Protein AF-O32862-F1 (afdb_monomer_lite)

Foldseek 3Di:
DAADAADPVPRDGQLVVLLVVLCVVVVNDPPDDDDDPVVSLVSSCVPPNVDDSVVSSLVQLLLCDVVNDVDRPDPDDAASDDPVGGHGDD

Radius of gyration: 12.93 Å; chains: 1; bounding box: 27×33×33 Å

Secondary structure (DSSP, 8-state):
--SSSPPTTT---HHHHHHHHHHHHTT--TTSPP--HHHHHHHHHHHT--S-HHHHHHHHHHHH-TTT-SS-S----S----TT-PPPP-

InterPro domains:
  IPR002205 DNA topoisomerase, type IIA, domain A [PF00521] (3-90)
  IPR002205 DNA topoisomerase, type IIA, domain A [PS52040] (5-90)
  IPR013758 DNA topoisomerase, type IIA, domain A, alpha-beta [G3DSA:3.90.199.10] (3-90)
  IPR013760 DNA topoisomerase, type IIA-like domain superfamily [SSF56719] (1-90)
  IPR050220 Type II DNA Topoisomerases [PTHR43493] (1-90)

Sequence (90 aa):
VSRALPDARDGLKPVHRRILYGMSELGMFYTAPHKKSARIVGDVLGKYHPHGDSSVYEAMVRMAQDFSLRYPLIDGHGNFGSVDGDEAAA

Structure (mmCIF, N/CA/C/O backbone):
data_AF-O32862-F1
#
_entry.id   AF-O32862-F1
#
loop_
_atom_site.group_PDB
_atom_site.id
_atom_site.type_symbol
_atom_site.label_atom_id
_atom_site.label_alt_id
_atom_site.label_comp_id
_atom_site.label_asym_id
_atom_site.label_entity_id
_atom_site.label_seq_id
_atom_site.pdbx_PDB_ins_code
_atom_site.Cartn_x
_atom_site.Cartn_y
_atom_site.Cartn_z
_atom_site.occupancy
_atom_site.B_iso_or_equiv
_atom_site.auth_seq_id
_atom_site.auth_comp_id
_atom_site.auth_asym_id
_atom_site.auth_atom_id
_atom_site.pdbx_PDB_model_num
ATOM 1 N N . VAL A 1 1 ? 7.083 -21.899 5.532 1.00 51.66 1 VAL A N 1
ATOM 2 C CA . VAL A 1 1 ? 6.699 -21.982 4.098 1.00 51.66 1 VAL A CA 1
ATOM 3 C C . VAL A 1 1 ? 5.660 -20.897 3.787 1.00 51.66 1 VAL A C 1
ATOM 5 O O . VAL A 1 1 ? 4.497 -21.202 3.595 1.00 51.66 1 VAL A O 1
ATOM 8 N N . SER A 1 2 ? 6.014 -19.605 3.842 1.00 65.19 2 SER A N 1
ATOM 9 C CA . SER A 1 2 ? 4.993 -18.532 3.799 1.00 65.19 2 SER A CA 1
ATOM 10 C C . SER A 1 2 ? 5.556 -17.186 3.325 1.00 65.19 2 SER A C 1
ATOM 12 O O . SER A 1 2 ? 5.502 -16.190 4.046 1.00 65.19 2 SER A O 1
ATOM 14 N N . ARG A 1 3 ? 6.161 -17.151 2.133 1.00 75.62 3 ARG A N 1
ATOM 15 C CA . ARG A 1 3 ? 6.696 -15.900 1.560 1.00 75.62 3 ARG A CA 1
ATOM 16 C C . ARG A 1 3 ? 6.316 -15.722 0.095 1.00 75.62 3 ARG A C 1
ATOM 18 O O . ARG A 1 3 ? 5.691 -14.727 -0.248 1.00 75.62 3 ARG A O 1
ATOM 25 N N . ALA A 1 4 ? 6.690 -16.681 -0.751 1.00 80.75 4 ALA A N 1
ATOM 26 C CA . ALA A 1 4 ? 6.585 -16.527 -2.200 1.00 80.75 4 ALA A CA 1
ATOM 27 C C . ALA A 1 4 ? 5.182 -16.815 -2.756 1.00 80.75 4 ALA A C 1
ATOM 29 O O . ALA A 1 4 ? 4.702 -16.062 -3.603 1.00 80.75 4 ALA A O 1
ATOM 30 N N . LEU A 1 5 ? 4.538 -17.886 -2.284 1.00 88.38 5 LEU A N 1
ATOM 31 C CA . LEU A 1 5 ? 3.267 -18.356 -2.832 1.00 88.38 5 LEU A CA 1
ATOM 32 C C . LEU A 1 5 ? 2.069 -17.680 -2.138 1.00 88.38 5 LEU A C 1
ATOM 34 O O . LEU A 1 5 ? 2.089 -17.545 -0.908 1.00 88.38 5 LEU A O 1
ATOM 38 N N . PRO A 1 6 ? 1.052 -17.242 -2.904 1.00 90.50 6 PRO A N 1
ATOM 39 C CA . PRO A 1 6 ? -0.208 -16.760 -2.351 1.00 90.50 6 PRO A CA 1
ATOM 40 C C . PRO A 1 6 ? -1.044 -17.911 -1.777 1.00 90.50 6 PRO A C 1
ATOM 42 O O . PRO A 1 6 ? -0.829 -19.079 -2.105 1.00 90.50 6 PRO A O 1
ATOM 45 N N . ASP A 1 7 ? -2.010 -17.572 -0.926 1.00 90.62 7 ASP A N 1
ATOM 46 C CA . ASP A 1 7 ? -3.024 -18.524 -0.465 1.00 90.62 7 ASP A CA 1
ATOM 47 C C . ASP A 1 7 ? -4.140 -18.643 -1.514 1.00 90.62 7 ASP A C 1
ATOM 49 O O . ASP A 1 7 ? -4.565 -17.641 -2.085 1.00 90.62 7 ASP A O 1
ATOM 53 N N . ALA A 1 8 ? -4.629 -19.856 -1.780 1.00 92.69 8 ALA A N 1
ATOM 54 C CA . ALA A 1 8 ? -5.657 -20.085 -2.797 1.00 92.69 8 ALA A CA 1
ATOM 55 C C . ALA A 1 8 ? -7.017 -19.447 -2.452 1.00 92.69 8 ALA A C 1
ATOM 57 O O . ALA A 1 8 ? -7.835 -19.238 -3.344 1.00 92.69 8 ALA A O 1
ATOM 58 N N . ARG A 1 9 ? -7.274 -19.148 -1.172 1.00 94.88 9 ARG A N 1
ATOM 59 C CA . ARG A 1 9 ? -8.560 -18.611 -0.699 1.00 94.88 9 ARG A CA 1
ATOM 60 C C . ARG A 1 9 ? -8.741 -17.129 -0.997 1.00 94.88 9 ARG A C 1
ATOM 62 O O . ARG A 1 9 ? -9.864 -16.694 -1.216 1.00 94.88 9 ARG A O 1
ATOM 69 N N . ASP A 1 10 ? -7.653 -16.365 -0.961 1.00 93.12 10 ASP A N 1
ATOM 70 C CA . ASP A 1 10 ? -7.682 -14.910 -1.142 1.00 93.12 10 ASP A CA 1
ATOM 71 C C . ASP A 1 10 ? -6.766 -14.416 -2.271 1.00 93.12 10 ASP A C 1
ATOM 73 O O . ASP A 1 10 ? -6.858 -13.260 -2.674 1.00 93.12 10 ASP A O 1
ATOM 77 N N . GLY A 1 11 ? -5.884 -15.267 -2.800 1.00 92.00 11 GLY A N 1
ATOM 78 C CA . GLY A 1 11 ? -4.906 -14.890 -3.819 1.00 92.00 11 GLY A CA 1
ATOM 79 C C . GLY A 1 11 ? -3.809 -13.953 -3.301 1.00 92.00 11 GLY A C 1
ATOM 80 O O . GLY A 1 11 ? -3.023 -13.430 -4.093 1.00 92.00 11 GLY A O 1
ATOM 81 N N . LEU A 1 12 ? -3.711 -13.731 -1.986 1.00 93.06 12 LEU A N 1
ATOM 82 C CA . LEU A 1 12 ? -2.803 -12.757 -1.392 1.00 93.06 12 LEU A CA 1
ATOM 83 C C . LEU A 1 12 ? -1.543 -13.418 -0.833 1.00 93.06 12 LEU A C 1
ATOM 85 O O . LEU A 1 12 ? -1.570 -14.412 -0.098 1.00 93.06 12 LEU A O 1
ATOM 89 N N . LYS A 1 13 ? -0.400 -12.787 -1.119 1.00 93.12 13 LYS A N 1
ATOM 90 C CA . LYS A 1 13 ? 0.845 -13.063 -0.399 1.00 93.12 13 LYS A CA 1
ATOM 91 C C . LYS A 1 13 ? 0.719 -12.572 1.050 1.00 93.12 13 LYS A C 1
ATOM 93 O O . LYS A 1 13 ? 0.022 -11.586 1.304 1.00 93.12 13 LYS A O 1
ATOM 98 N N . PRO A 1 14 ? 1.455 -13.166 2.007 1.00 93.44 14 PRO A N 1
ATOM 99 C CA . PRO A 1 14 ? 1.393 -12.748 3.408 1.00 93.44 14 PRO A CA 1
ATOM 100 C C . PRO A 1 14 ? 1.677 -11.257 3.648 1.00 93.44 14 PRO A C 1
ATOM 102 O O . PRO A 1 14 ? 1.083 -10.673 4.548 1.00 93.44 14 PRO A O 1
ATOM 105 N N . VAL A 1 15 ? 2.541 -10.622 2.843 1.00 94.69 15 VAL A N 1
ATOM 106 C CA . VAL A 1 15 ? 2.822 -9.178 2.952 1.00 94.69 15 VAL A CA 1
ATOM 107 C C . VAL A 1 15 ? 1.610 -8.316 2.583 1.00 94.69 15 VAL A C 1
ATOM 109 O O . VAL A 1 15 ? 1.289 -7.403 3.336 1.00 94.69 15 VAL A O 1
ATOM 112 N N . HIS A 1 16 ? 0.874 -8.657 1.517 1.00 95.31 16 HIS A N 1
ATOM 113 C CA . HIS A 1 16 ? -0.329 -7.919 1.110 1.00 95.31 16 HIS A CA 1
ATOM 114 C C . HIS A 1 16 ? -1.386 -7.960 2.216 1.00 95.31 16 HIS A C 1
ATOM 116 O O . HIS A 1 16 ? -1.919 -6.928 2.610 1.00 95.31 16 HIS A O 1
ATOM 122 N N . ARG A 1 17 ? -1.622 -9.149 2.789 1.00 95.94 17 ARG A N 1
ATOM 123 C CA . ARG A 1 17 ? -2.599 -9.331 3.871 1.00 95.94 17 ARG A CA 1
ATOM 124 C C . ARG A 1 17 ? -2.258 -8.488 5.101 1.00 95.94 17 ARG A C 1
ATOM 126 O O . ARG A 1 17 ? 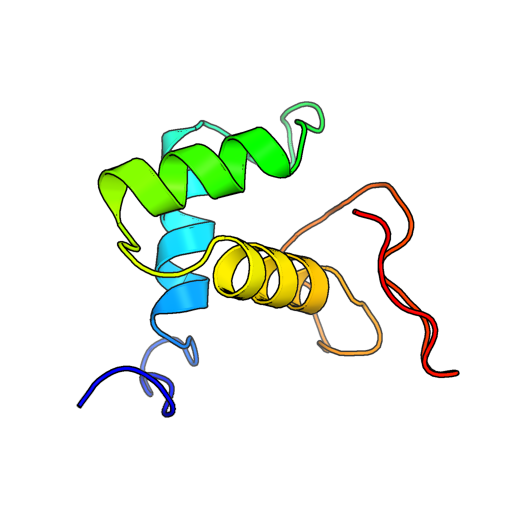-3.144 -7.877 5.682 1.00 95.94 17 ARG A O 1
ATOM 133 N N . ARG A 1 18 ? -0.976 -8.422 5.476 1.00 95.88 18 ARG A N 1
ATOM 134 C CA . ARG A 1 18 ? -0.502 -7.608 6.610 1.00 95.88 18 ARG A CA 1
ATOM 135 C C . ARG A 1 18 ? -0.675 -6.109 6.358 1.00 95.88 18 ARG A C 1
ATOM 137 O O . ARG A 1 18 ? -1.076 -5.406 7.276 1.00 95.88 18 ARG A O 1
ATOM 144 N N . ILE A 1 19 ? -0.406 -5.640 5.136 1.00 96.50 19 ILE A N 1
ATOM 145 C CA . ILE A 1 19 ? -0.599 -4.233 4.754 1.00 96.50 19 ILE A CA 1
ATOM 146 C C . ILE A 1 19 ? -2.079 -3.858 4.833 1.00 96.50 19 ILE A C 1
ATOM 148 O O . ILE A 1 19 ? -2.427 -2.921 5.545 1.00 96.50 19 ILE A O 1
ATOM 152 N N . LEU A 1 20 ? -2.953 -4.624 4.173 1.00 96.62 20 LEU A N 1
ATOM 153 C CA . LEU A 1 20 ? -4.395 -4.356 4.168 1.00 96.62 20 LEU A CA 1
ATOM 154 C C . LEU A 1 20 ? -4.991 -4.424 5.582 1.00 96.62 20 LEU A C 1
ATOM 156 O O . LEU A 1 20 ? -5.804 -3.579 5.951 1.00 96.62 20 LEU A O 1
ATOM 160 N N . TYR A 1 21 ? -4.541 -5.380 6.401 1.00 96.56 21 TYR A N 1
ATOM 161 C CA . TYR A 1 21 ? -4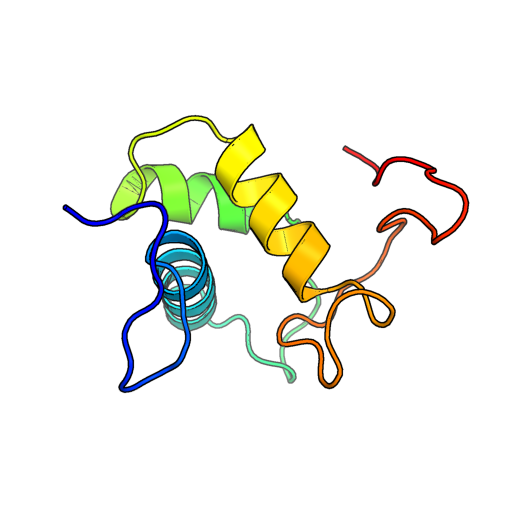.954 -5.475 7.800 1.00 96.56 21 TYR A CA 1
ATOM 162 C C . TYR A 1 21 ? -4.494 -4.260 8.621 1.00 96.56 21 TYR A C 1
ATOM 164 O O . TYR A 1 21 ? -5.306 -3.647 9.307 1.00 96.56 21 TYR A O 1
ATOM 172 N N . GLY A 1 22 ? -3.226 -3.849 8.500 1.00 96.19 22 GLY A N 1
ATOM 173 C CA . GLY A 1 22 ? -2.712 -2.652 9.174 1.00 96.19 22 GLY A CA 1
ATOM 174 C C . GLY A 1 22 ? -3.436 -1.367 8.753 1.00 96.19 22 GLY A C 1
ATOM 175 O O . GLY A 1 22 ? -3.745 -0.526 9.592 1.00 96.19 22 GLY A O 1
ATOM 176 N N . MET A 1 23 ? -3.781 -1.225 7.469 1.00 96.69 23 MET A N 1
ATOM 177 C CA . MET A 1 23 ? -4.588 -0.100 6.978 1.00 96.69 23 MET A CA 1
ATOM 178 C C . MET A 1 23 ? -5.993 -0.087 7.593 1.00 96.69 23 MET A C 1
ATOM 180 O O . MET A 1 23 ? -6.453 0.972 8.028 1.00 96.69 23 MET A O 1
ATOM 184 N N . SER A 1 24 ? -6.644 -1.250 7.685 1.00 96.06 24 SER A N 1
ATOM 185 C CA . SER A 1 24 ? -7.956 -1.397 8.326 1.00 96.06 24 SER A CA 1
ATOM 186 C C . SER A 1 24 ? -7.913 -1.011 9.808 1.00 96.06 24 SER A C 1
ATOM 188 O O . SER A 1 24 ? -8.736 -0.215 10.256 1.00 96.06 24 SER A O 1
ATOM 190 N N . GLU A 1 25 ? -6.923 -1.498 10.559 1.00 96.31 25 GLU A N 1
ATOM 191 C CA . GLU A 1 25 ? -6.739 -1.178 11.986 1.00 96.31 25 GLU A CA 1
ATOM 192 C C . GLU A 1 25 ? -6.478 0.320 12.226 1.00 96.31 25 GLU A C 1
ATOM 194 O O . GLU A 1 25 ? -6.869 0.883 13.247 1.00 96.31 25 GLU A O 1
ATOM 199 N N . LEU A 1 26 ? -5.845 1.003 11.267 1.00 95.19 26 LEU A N 1
ATOM 200 C CA . LEU A 1 26 ? -5.606 2.450 11.305 1.00 95.19 26 LEU A CA 1
ATOM 201 C C . LEU A 1 26 ? -6.788 3.292 10.786 1.00 95.19 26 LEU A C 1
ATOM 203 O O . LEU A 1 26 ? -6.658 4.523 10.665 1.00 95.19 26 LEU A O 1
ATOM 207 N N . GLY A 1 27 ? -7.912 2.651 10.452 1.00 95.31 27 GLY A N 1
ATOM 208 C CA . GLY A 1 27 ? -9.108 3.294 9.910 1.00 95.31 27 GLY A CA 1
ATOM 209 C C . GLY A 1 27 ? -8.861 3.983 8.568 1.00 95.31 27 GLY A C 1
ATOM 210 O O . GLY A 1 27 ? -9.399 5.062 8.318 1.00 95.31 27 GLY A O 1
ATOM 211 N N . MET A 1 28 ? -7.980 3.427 7.734 1.00 95.25 28 MET A N 1
ATOM 212 C CA . MET A 1 28 ? -7.661 3.955 6.406 1.00 95.25 28 MET A CA 1
ATOM 213 C C . MET A 1 28 ? -8.570 3.324 5.354 1.00 95.25 28 MET A C 1
ATOM 215 O O . MET A 1 28 ? -8.155 2.472 4.574 1.00 95.25 28 MET A O 1
ATOM 219 N N . PHE A 1 29 ? -9.831 3.743 5.369 1.00 95.88 29 PHE A N 1
ATOM 220 C CA . PHE A 1 29 ? -10.812 3.380 4.350 1.00 95.88 29 PHE A CA 1
ATOM 221 C C . PHE A 1 29 ? -10.846 4.422 3.232 1.00 95.88 29 PHE A C 1
ATOM 223 O O . PHE A 1 29 ? -10.386 5.546 3.417 1.00 95.88 29 PHE A O 1
ATOM 230 N N . TYR A 1 30 ? -11.462 4.075 2.103 1.00 94.25 30 TYR A N 1
ATOM 231 C CA . TYR A 1 30 ? -11.604 4.960 0.939 1.00 94.25 30 TYR A CA 1
ATOM 232 C C . TYR A 1 30 ? -12.322 6.292 1.243 1.00 94.25 30 TYR A C 1
ATOM 234 O O . TYR A 1 30 ? -12.170 7.262 0.512 1.00 94.25 30 TYR A O 1
ATOM 242 N N . THR A 1 31 ? -13.113 6.358 2.319 1.00 95.56 31 THR A N 1
ATOM 243 C CA . THR A 1 31 ? -13.794 7.584 2.768 1.00 95.56 31 THR A CA 1
ATOM 244 C C . THR A 1 31 ? -12.909 8.495 3.619 1.00 95.56 31 THR A C 1
ATOM 246 O O . THR A 1 31 ? -13.304 9.620 3.923 1.00 95.56 31 THR A O 1
ATOM 249 N N . ALA A 1 32 ? -11.757 8.007 4.084 1.00 94.19 32 ALA A N 1
ATOM 250 C 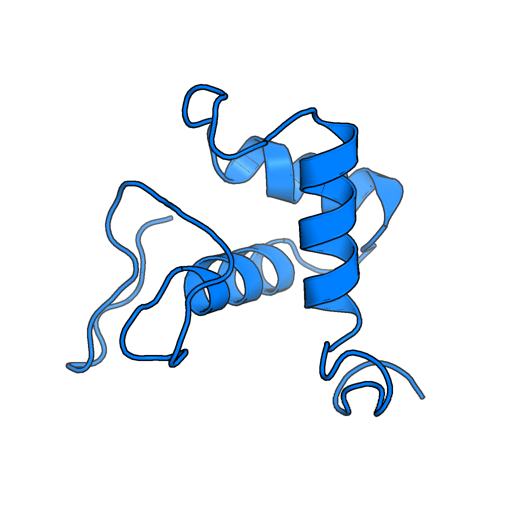CA . ALA A 1 32 ? -10.846 8.757 4.936 1.00 94.19 32 ALA A CA 1
ATOM 251 C C . ALA A 1 32 ? -9.832 9.552 4.091 1.00 94.19 32 ALA A C 1
ATOM 253 O O . ALA A 1 32 ? -9.447 9.105 3.012 1.00 94.19 32 ALA A O 1
ATOM 254 N N . PRO A 1 33 ? -9.334 10.703 4.582 1.00 95.56 33 PRO A N 1
ATOM 255 C CA . PRO A 1 33 ? -8.274 11.439 3.899 1.00 95.56 33 PRO A CA 1
ATOM 256 C C . PRO A 1 33 ? -7.001 10.604 3.727 1.00 95.56 33 PRO A C 1
ATOM 258 O O . PRO A 1 33 ? -6.649 9.806 4.604 1.00 95.56 33 PRO A O 1
ATOM 261 N N . HIS A 1 34 ? -6.265 10.856 2.641 1.00 95.00 34 HIS A N 1
ATOM 262 C CA . HIS A 1 34 ? -4.976 10.211 2.389 1.00 95.00 34 HIS A CA 1
ATOM 263 C C . HIS A 1 34 ? -3.990 10.484 3.532 1.00 95.00 34 HIS A C 1
ATOM 265 O O . HIS A 1 34 ? -3.872 11.602 4.042 1.00 95.00 34 HIS A O 1
ATOM 271 N N . LYS A 1 35 ? -3.256 9.445 3.934 1.00 95.12 35 LYS A N 1
ATOM 272 C CA . LYS A 1 35 ? -2.233 9.504 4.985 1.00 95.12 35 LYS A CA 1
ATOM 273 C C . LYS A 1 35 ? -0.875 9.137 4.396 1.00 95.12 35 LYS A C 1
ATOM 275 O O . LYS A 1 35 ? -0.789 8.433 3.397 1.00 95.12 35 LYS A O 1
ATOM 280 N N . LYS A 1 36 ? 0.200 9.604 5.036 1.00 96.19 36 LYS A N 1
ATOM 281 C CA . LYS A 1 36 ? 1.572 9.320 4.591 1.00 96.19 36 LYS A CA 1
ATOM 282 C C . LYS A 1 36 ? 1.862 7.814 4.602 1.00 96.19 36 LYS A C 1
ATOM 284 O O . LYS A 1 36 ? 1.685 7.177 5.642 1.00 96.19 36 LYS A O 1
ATOM 289 N N . SER A 1 37 ? 2.417 7.301 3.505 1.00 96.12 37 SER A N 1
ATOM 290 C CA . SER A 1 37 ? 2.851 5.906 3.329 1.00 96.12 37 SER A CA 1
ATOM 291 C C . SER A 1 37 ? 3.731 5.400 4.475 1.00 96.12 37 SER A C 1
ATOM 293 O O . SER A 1 37 ? 3.479 4.328 5.024 1.00 96.12 37 SER A O 1
ATOM 295 N N . ALA A 1 38 ? 4.689 6.218 4.929 1.00 96.19 38 ALA A N 1
ATOM 296 C CA . ALA A 1 38 ? 5.587 5.890 6.040 1.00 96.19 38 ALA A CA 1
ATOM 297 C C . ALA A 1 38 ? 4.854 5.522 7.345 1.00 96.19 38 ALA A C 1
ATOM 299 O O . ALA A 1 38 ? 5.349 4.710 8.125 1.00 96.19 38 ALA A O 1
ATOM 300 N N . ARG A 1 39 ? 3.652 6.072 7.582 1.00 95.62 39 ARG A N 1
ATOM 301 C CA . ARG A 1 39 ? 2.840 5.718 8.756 1.00 95.62 39 ARG A CA 1
ATOM 302 C C . ARG A 1 39 ? 2.346 4.274 8.680 1.00 95.62 39 ARG A C 1
ATOM 304 O O . ARG A 1 39 ? 2.390 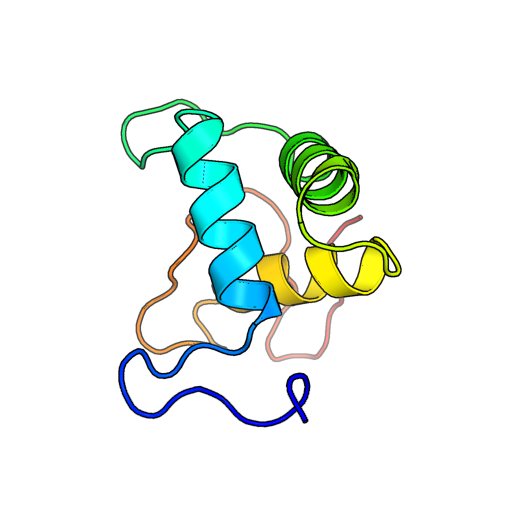3.577 9.687 1.00 95.62 39 ARG A O 1
ATOM 311 N N . ILE A 1 40 ? 1.867 3.847 7.511 1.00 95.19 40 ILE A N 1
ATOM 312 C CA . ILE A 1 40 ? 1.376 2.479 7.288 1.00 95.19 40 ILE A CA 1
ATOM 313 C C . ILE A 1 40 ? 2.545 1.503 7.385 1.00 95.19 40 ILE A C 1
ATOM 315 O O . ILE A 1 40 ? 2.456 0.515 8.107 1.00 95.19 40 ILE A O 1
ATOM 319 N N . VAL A 1 41 ? 3.656 1.815 6.709 1.00 96.44 41 VAL A N 1
ATOM 320 C CA . VAL A 1 41 ? 4.871 0.992 6.733 1.00 96.44 41 VAL A CA 1
ATOM 321 C C . VAL A 1 41 ? 5.356 0.800 8.171 1.00 96.44 41 VAL A C 1
ATOM 323 O O . VAL A 1 41 ? 5.506 -0.336 8.606 1.00 96.44 41 VAL A O 1
ATOM 326 N N . GLY A 1 42 ? 5.509 1.880 8.944 1.00 96.12 42 GLY A N 1
ATOM 327 C CA . GLY A 1 42 ? 5.952 1.798 10.339 1.00 96.12 42 GLY A CA 1
ATOM 328 C C . GLY A 1 42 ? 5.030 0.964 11.235 1.00 96.12 42 GLY A C 1
ATOM 329 O O . GLY A 1 42 ? 5.515 0.161 12.031 1.00 96.12 42 GLY A O 1
ATOM 330 N N . ASP A 1 43 ? 3.709 1.099 11.084 1.00 95.56 43 ASP A N 1
ATOM 331 C CA . ASP A 1 43 ? 2.741 0.321 11.870 1.00 95.56 43 ASP A CA 1
ATOM 332 C C . ASP A 1 43 ? 2.784 -1.175 11.523 1.00 95.56 43 ASP A C 1
ATOM 334 O O . ASP A 1 43 ? 2.847 -2.031 12.409 1.00 95.56 43 ASP A O 1
ATOM 338 N N . VAL A 1 44 ? 2.832 -1.495 10.226 1.00 96.62 44 VAL A N 1
ATOM 339 C CA . VAL A 1 44 ? 2.914 -2.874 9.731 1.00 96.62 44 VAL A CA 1
ATOM 340 C C . VAL A 1 44 ? 4.214 -3.537 10.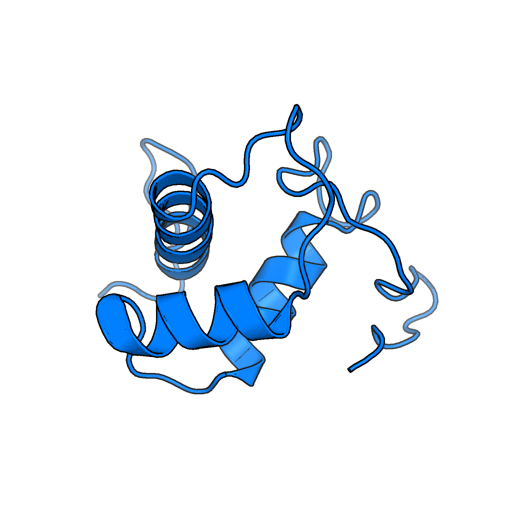176 1.00 96.62 44 VAL A C 1
ATOM 342 O O . VAL A 1 44 ? 4.184 -4.694 10.596 1.00 96.62 44 VAL A O 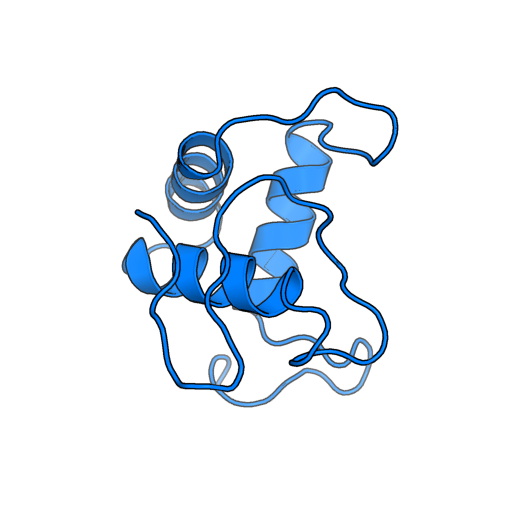1
ATOM 345 N N . LEU A 1 45 ? 5.337 -2.818 10.135 1.00 95.38 45 LEU A N 1
ATOM 346 C CA . LEU A 1 45 ? 6.624 -3.315 10.619 1.00 95.38 45 LEU A CA 1
ATOM 347 C C . LEU A 1 45 ? 6.603 -3.601 12.118 1.00 95.38 45 LEU A C 1
ATOM 349 O O . LEU A 1 45 ? 7.019 -4.678 12.544 1.00 95.38 45 LEU A O 1
ATOM 353 N N . GLY A 1 46 ? 6.085 -2.656 12.905 1.00 94.06 46 GLY A N 1
ATOM 354 C CA . GLY A 1 46 ? 6.061 -2.760 14.361 1.00 94.06 46 GLY A CA 1
ATOM 355 C C . GLY A 1 46 ? 5.177 -3.893 14.881 1.00 94.06 46 GLY A C 1
ATOM 356 O O . GLY A 1 46 ? 5.470 -4.454 15.934 1.00 94.06 46 GLY A O 1
ATOM 357 N N . LYS A 1 47 ? 4.108 -4.246 14.156 1.00 94.88 47 LYS A N 1
ATOM 358 C CA . LYS A 1 47 ? 3.095 -5.198 14.641 1.00 94.88 47 LYS A CA 1
ATOM 359 C C . LYS A 1 47 ? 3.064 -6.534 13.905 1.00 94.88 47 LYS A C 1
ATOM 361 O O . LYS A 1 47 ? 2.817 -7.562 14.529 1.00 94.88 47 LYS A O 1
ATOM 366 N N . TYR A 1 48 ? 3.256 -6.539 12.585 1.00 93.25 48 TYR A N 1
ATOM 367 C CA . TYR A 1 48 ? 2.866 -7.681 11.745 1.00 93.25 48 TYR A CA 1
ATOM 368 C C . TYR A 1 48 ? 3.978 -8.200 10.823 1.00 93.25 48 TYR A C 1
ATOM 370 O O . TYR A 1 48 ? 3.897 -9.340 10.353 1.00 93.25 48 TYR A O 1
ATOM 378 N N . HIS A 1 49 ? 4.999 -7.396 10.520 1.00 92.62 49 HIS A N 1
ATOM 379 C CA . HIS A 1 49 ? 6.008 -7.712 9.510 1.00 92.62 49 HIS A CA 1
ATOM 380 C C . HIS A 1 49 ? 7.434 -7.337 9.969 1.00 92.62 49 HIS A C 1
ATOM 382 O O . HIS A 1 49 ? 7.932 -6.290 9.579 1.00 92.62 49 HIS A O 1
ATOM 388 N N . PRO A 1 50 ? 8.141 -8.195 10.731 1.00 89.81 50 PRO A N 1
ATOM 389 C CA . PRO A 1 50 ? 9.469 -7.887 11.281 1.00 89.81 50 PRO A CA 1
ATOM 390 C C . PRO A 1 50 ? 10.600 -8.083 10.247 1.00 89.81 50 PRO A C 1
ATOM 392 O O . PRO A 1 50 ? 11.564 -8.814 10.479 1.00 89.81 50 PRO A O 1
ATOM 395 N N . HIS A 1 51 ? 10.458 -7.486 9.064 1.00 87.88 51 HIS A N 1
ATOM 396 C CA . HIS A 1 51 ? 11.454 -7.505 7.985 1.00 87.88 51 HIS A CA 1
ATOM 397 C C . HIS A 1 51 ? 11.681 -6.082 7.452 1.00 87.88 51 HIS A C 1
ATOM 399 O O . HIS A 1 51 ? 11.149 -5.138 8.016 1.00 87.88 51 HIS A O 1
ATOM 405 N N . GLY A 1 52 ? 12.497 -5.907 6.410 1.00 89.62 52 GLY A N 1
ATOM 406 C CA . GLY A 1 52 ? 12.835 -4.576 5.890 1.00 89.62 52 GLY A CA 1
ATOM 407 C C . GLY A 1 52 ? 11.612 -3.759 5.459 1.00 89.62 52 GLY A C 1
ATOM 408 O O . GLY A 1 52 ? 10.667 -4.295 4.871 1.00 89.62 52 GLY A O 1
ATOM 409 N N . ASP A 1 53 ? 11.666 -2.458 5.727 1.00 94.00 53 ASP A N 1
ATOM 410 C CA . ASP A 1 53 ? 10.673 -1.457 5.338 1.00 94.00 53 ASP A CA 1
ATOM 411 C C . ASP A 1 53 ? 10.476 -1.382 3.823 1.00 94.00 53 ASP A C 1
ATOM 413 O O . ASP A 1 53 ? 9.332 -1.345 3.364 1.00 94.00 53 ASP A O 1
ATOM 417 N N . SER A 1 54 ? 11.565 -1.482 3.057 1.00 92.94 54 SER A N 1
ATOM 418 C CA . SER A 1 54 ? 11.547 -1.514 1.591 1.00 92.94 54 SER A CA 1
ATOM 419 C C . SER A 1 54 ? 10.572 -2.558 1.051 1.00 92.94 54 SER A C 1
ATOM 421 O O . SER A 1 54 ? 9.737 -2.255 0.208 1.00 92.94 54 SER A O 1
ATOM 423 N N . SER A 1 55 ? 10.575 -3.767 1.618 1.00 91.06 55 SER A N 1
ATOM 424 C CA . SER A 1 55 ? 9.711 -4.858 1.154 1.00 91.06 55 SER A CA 1
ATOM 425 C C . SER A 1 55 ? 8.217 -4.605 1.379 1.00 91.06 55 SER A C 1
ATOM 427 O O . SER A 1 55 ? 7.380 -5.093 0.617 1.00 91.06 55 SER A O 1
ATOM 429 N N . VAL A 1 56 ? 7.870 -3.848 2.423 1.00 95.19 56 VAL A N 1
ATOM 430 C CA . VAL A 1 56 ? 6.488 -3.441 2.708 1.00 95.19 56 VAL A CA 1
ATOM 431 C C . VAL A 1 56 ? 6.101 -2.286 1.792 1.00 95.19 56 VAL A C 1
ATOM 433 O O . VAL A 1 56 ? 5.011 -2.303 1.221 1.00 95.19 56 VAL A O 1
ATOM 436 N N . TYR A 1 57 ? 7.001 -1.319 1.617 1.00 96.00 57 TYR A N 1
ATOM 437 C CA . TYR A 1 57 ? 6.784 -0.167 0.755 1.00 96.00 57 TYR A CA 1
ATOM 438 C C . TYR A 1 57 ? 6.595 -0.570 -0.711 1.00 96.00 57 TYR A C 1
ATOM 440 O O . TYR A 1 57 ? 5.570 -0.248 -1.302 1.00 96.00 57 TYR A O 1
ATOM 448 N N . GLU A 1 58 ? 7.506 -1.364 -1.271 1.00 94.50 58 GLU A N 1
ATOM 449 C CA . GLU A 1 58 ? 7.429 -1.864 -2.648 1.00 94.50 58 GLU A CA 1
ATOM 450 C C . GLU A 1 58 ? 6.146 -2.666 -2.896 1.00 94.50 58 GLU A C 1
ATOM 452 O O . GLU A 1 58 ? 5.491 -2.514 -3.929 1.00 94.50 58 GLU A O 1
ATOM 457 N N . ALA A 1 59 ? 5.744 -3.507 -1.936 1.00 95.19 59 ALA A N 1
ATOM 458 C CA . ALA A 1 59 ? 4.491 -4.246 -2.029 1.00 95.19 59 ALA A CA 1
ATOM 459 C C . ALA A 1 59 ? 3.274 -3.307 -2.032 1.00 95.19 59 ALA A C 1
ATOM 461 O O . ALA A 1 59 ? 2.313 -3.556 -2.758 1.00 95.19 59 ALA A O 1
ATOM 462 N N . MET A 1 60 ? 3.314 -2.231 -1.244 1.00 95.69 60 MET A N 1
ATOM 463 C CA . MET A 1 60 ? 2.260 -1.220 -1.190 1.00 95.69 60 MET A CA 1
ATOM 464 C C . MET A 1 60 ? 2.178 -0.414 -2.491 1.00 95.69 60 MET A C 1
ATOM 466 O O . MET A 1 60 ? 1.090 -0.286 -3.046 1.00 95.69 60 MET A O 1
ATOM 470 N N . VAL A 1 61 ? 3.320 0.040 -3.017 1.00 96.50 61 VAL A N 1
ATOM 471 C CA . VAL A 1 61 ? 3.432 0.716 -4.320 1.00 96.50 61 VAL A CA 1
ATOM 472 C C . VAL A 1 61 ? 2.852 -0.161 -5.425 1.00 96.50 61 VAL A C 1
ATOM 474 O O . VAL A 1 61 ? 1.998 0.283 -6.186 1.00 96.50 61 VAL A O 1
ATOM 477 N N . ARG A 1 62 ? 3.227 -1.444 -5.472 1.00 94.81 62 ARG A N 1
ATOM 478 C CA . ARG A 1 62 ? 2.716 -2.379 -6.483 1.00 94.81 62 ARG A CA 1
ATOM 479 C C . ARG A 1 62 ? 1.199 -2.563 -6.419 1.00 94.81 62 ARG A C 1
ATOM 481 O O . ARG A 1 62 ? 0.568 -2.771 -7.449 1.00 94.81 62 ARG A O 1
ATOM 488 N N . MET A 1 63 ? 0.610 -2.498 -5.224 1.00 96.12 63 MET A N 1
ATOM 489 C CA . MET A 1 63 ? -0.844 -2.588 -5.046 1.00 96.12 63 MET A CA 1
ATOM 490 C C . MET A 1 63 ? -1.601 -1.321 -5.475 1.00 96.12 63 MET A C 1
ATOM 492 O O . MET A 1 63 ? -2.824 -1.395 -5.616 1.00 96.12 63 MET A O 1
ATOM 496 N N . ALA A 1 64 ? -0.892 -0.208 -5.692 1.00 96.50 64 ALA A N 1
ATOM 497 C CA . ALA A 1 64 ? -1.425 1.060 -6.193 1.00 96.50 64 ALA A CA 1
ATOM 498 C C . ALA A 1 64 ? -1.189 1.281 -7.703 1.00 96.50 64 ALA A C 1
ATOM 500 O O . ALA A 1 64 ? -1.819 2.148 -8.300 1.00 96.50 64 ALA A O 1
ATOM 501 N N . GLN A 1 65 ? -0.309 0.499 -8.338 1.00 95.69 65 GLN A N 1
ATOM 502 C CA . GLN A 1 65 ? -0.032 0.582 -9.777 1.00 95.69 65 GLN A CA 1
ATOM 503 C C . GLN A 1 65 ? -1.178 -0.017 -10.612 1.00 95.69 65 GLN A C 1
ATOM 505 O O . GLN A 1 65 ? -1.415 -1.230 -10.590 1.00 95.69 65 GLN A O 1
ATOM 510 N N . ASP A 1 66 ? -1.836 0.814 -11.417 1.00 93.00 66 ASP A N 1
ATOM 511 C CA . ASP A 1 66 ? -2.914 0.438 -12.345 1.00 93.00 66 ASP A CA 1
ATOM 512 C C . ASP A 1 66 ? -2.449 -0.473 -13.493 1.00 93.00 66 ASP A C 1
ATOM 514 O O . ASP A 1 66 ? -3.193 -1.339 -13.952 1.00 93.00 66 ASP A O 1
ATOM 518 N N . PHE A 1 67 ? -1.191 -0.346 -13.912 1.00 92.88 67 PHE A N 1
ATOM 519 C CA . PHE A 1 67 ? -0.569 -1.219 -14.906 1.00 92.88 67 PHE A CA 1
ATOM 520 C C . PHE A 1 67 ? -0.089 -2.565 -14.330 1.00 92.88 67 PHE A C 1
ATOM 522 O O . PHE A 1 67 ? 0.215 -3.483 -15.092 1.00 92.88 67 PHE A O 1
ATOM 529 N N . SER A 1 68 ? -0.015 -2.712 -13.000 1.00 91.19 68 SER A N 1
ATOM 530 C CA . SER A 1 68 ? 0.437 -3.949 -12.334 1.00 91.19 68 SER A CA 1
ATOM 531 C C . SER A 1 68 ? -0.725 -4.855 -11.922 1.00 91.19 68 SER A C 1
ATOM 533 O O . SER A 1 68 ? -0.585 -6.081 -11.896 1.00 91.19 68 SER A O 1
ATOM 535 N N . LEU A 1 69 ? -1.881 -4.265 -11.602 1.00 91.69 69 LEU A N 1
ATOM 536 C CA . LEU A 1 69 ? -3.084 -4.973 -11.174 1.00 91.69 69 LEU A CA 1
ATOM 537 C C . LEU A 1 69 ? -4.289 -4.544 -12.000 1.00 91.69 69 LEU A C 1
ATOM 539 O O . LEU A 1 69 ? -4.560 -3.362 -12.161 1.00 91.69 69 LEU A O 1
ATOM 543 N N . ARG A 1 70 ? -5.101 -5.520 -12.425 1.00 94.88 70 ARG A N 1
ATOM 544 C CA . ARG A 1 70 ? -6.355 -5.237 -13.142 1.00 94.88 70 ARG A CA 1
ATOM 545 C C . ARG A 1 70 ? -7.298 -4.325 -12.347 1.00 94.88 70 ARG A C 1
ATOM 547 O O . ARG A 1 70 ? -8.010 -3.526 -12.958 1.00 94.88 70 ARG A O 1
ATOM 554 N N . TYR A 1 71 ? -7.304 -4.503 -11.025 1.00 95.62 71 TYR A N 1
ATOM 555 C CA . TYR A 1 71 ? -8.037 -3.708 -10.044 1.00 95.62 71 TYR A CA 1
ATOM 556 C C . TYR A 1 71 ? -7.101 -3.419 -8.859 1.00 95.62 71 TYR A C 1
ATOM 558 O O . TYR A 1 71 ? -6.850 -4.330 -8.062 1.00 95.62 71 TYR A O 1
ATOM 566 N N . PRO A 1 72 ? -6.537 -2.202 -8.762 1.00 95.69 72 PRO A N 1
ATOM 567 C CA . PRO A 1 72 ? -5.711 -1.800 -7.629 1.00 95.69 72 PRO A CA 1
ATOM 568 C C . PRO A 1 72 ? -6.465 -1.922 -6.305 1.00 95.69 72 PRO A C 1
ATOM 570 O O . PRO A 1 72 ? -7.667 -1.664 -6.231 1.00 95.69 72 PRO A O 1
ATOM 573 N N . LEU A 1 73 ? -5.751 -2.331 -5.258 1.00 95.62 73 LEU A N 1
ATOM 574 C CA . LEU A 1 73 ? -6.318 -2.492 -3.912 1.00 95.62 73 LEU A CA 1
ATOM 575 C C . LEU A 1 73 ? -6.049 -1.279 -3.021 1.00 95.62 73 LEU A C 1
ATOM 577 O O . LEU A 1 73 ? -6.678 -1.133 -1.975 1.00 95.62 73 LEU A O 1
ATOM 581 N N . ILE A 1 74 ? -5.096 -0.438 -3.417 1.00 96.19 74 ILE A N 1
ATOM 582 C CA . ILE A 1 74 ? -4.711 0.769 -2.700 1.00 96.19 74 ILE A CA 1
ATOM 583 C C . ILE A 1 74 ? -4.905 1.945 -3.640 1.00 96.19 74 ILE A C 1
ATOM 585 O O . ILE A 1 74 ? -4.324 1.978 -4.721 1.00 96.19 74 ILE A O 1
ATOM 589 N N . ASP A 1 75 ? -5.710 2.902 -3.197 1.00 96.00 75 ASP A N 1
ATOM 590 C CA . ASP A 1 75 ? -5.768 4.225 -3.800 1.00 96.00 75 ASP A CA 1
ATOM 591 C C . ASP A 1 75 ? -4.703 5.112 -3.146 1.00 96.00 75 ASP A C 1
ATOM 593 O O . ASP A 1 75 ? -4.522 5.101 -1.923 1.00 96.00 75 ASP A O 1
ATOM 597 N N . GLY A 1 76 ? -3.948 5.834 -3.965 1.00 93.69 76 GLY A N 1
ATOM 598 C CA . GLY A 1 76 ? -2.761 6.551 -3.537 1.00 93.69 76 GLY A CA 1
ATOM 599 C C . GLY A 1 76 ? -2.560 7.847 -4.307 1.00 93.69 76 GLY A C 1
ATOM 600 O O . GLY A 1 76 ? -3.109 8.054 -5.383 1.00 93.69 76 GLY A O 1
ATOM 601 N N . HIS A 1 77 ? -1.736 8.736 -3.755 1.00 94.19 77 HIS A N 1
ATOM 602 C CA . HIS A 1 77 ? -1.400 10.008 -4.385 1.00 94.19 77 HIS A CA 1
ATOM 603 C C . HIS A 1 77 ? 0.113 10.224 -4.375 1.00 94.19 77 HIS A C 1
ATOM 605 O O . HIS A 1 77 ? 0.721 10.298 -3.306 1.00 94.19 77 HIS A O 1
ATOM 611 N N . GLY A 1 78 ? 0.706 10.325 -5.563 1.00 94.25 78 GLY A N 1
ATOM 612 C CA . GLY A 1 78 ? 2.143 10.501 -5.748 1.00 94.25 78 GLY A CA 1
ATOM 613 C C . GLY A 1 78 ? 2.647 9.818 -7.017 1.00 94.25 78 GLY A C 1
ATOM 614 O O . GLY A 1 78 ? 1.861 9.415 -7.871 1.00 94.25 78 GLY A O 1
ATOM 615 N N . ASN A 1 79 ? 3.969 9.693 -7.126 1.00 94.81 79 ASN A N 1
ATOM 616 C CA . ASN A 1 79 ? 4.617 8.941 -8.196 1.00 94.81 79 ASN A CA 1
ATOM 617 C C . ASN A 1 79 ? 4.785 7.469 -7.776 1.00 94.81 79 ASN A C 1
ATOM 619 O O . ASN A 1 79 ? 5.560 7.182 -6.862 1.00 94.81 79 ASN A O 1
ATOM 623 N N . PHE A 1 80 ? 4.092 6.555 -8.461 1.00 94.75 80 PHE A N 1
ATOM 624 C CA . PHE A 1 80 ? 4.170 5.105 -8.238 1.00 94.75 80 PHE A CA 1
ATOM 625 C C . PHE A 1 80 ? 4.992 4.363 -9.301 1.00 94.75 80 PHE A C 1
ATOM 627 O O . PHE A 1 80 ? 4.887 3.142 -9.415 1.00 94.75 80 PHE A O 1
ATOM 634 N N . GLY A 1 81 ? 5.824 5.083 -10.051 1.00 94.00 81 GLY A N 1
ATOM 635 C CA . GLY A 1 81 ? 6.585 4.549 -11.171 1.00 94.00 81 GLY A CA 1
ATOM 636 C C . GLY A 1 81 ? 5.753 4.428 -12.445 1.00 94.00 81 GLY A C 1
ATOM 637 O O . GLY A 1 81 ? 4.570 4.779 -12.480 1.00 94.00 81 GLY A O 1
ATOM 638 N N . SER A 1 82 ? 6.386 3.931 -13.500 1.00 92.75 82 SER A N 1
ATOM 639 C CA . SER A 1 82 ? 5.803 3.844 -14.840 1.00 92.75 82 SER A CA 1
ATOM 640 C C . SER A 1 82 ? 6.109 2.496 -15.502 1.00 92.75 82 SER A C 1
ATOM 642 O O . SER A 1 82 ? 6.952 1.724 -15.041 1.00 92.75 82 SER A O 1
ATOM 644 N N . VAL A 1 83 ? 5.427 2.211 -16.616 1.00 91.56 83 VAL A N 1
ATOM 645 C CA . VAL A 1 83 ? 5.730 1.045 -17.470 1.00 91.56 83 VAL A CA 1
ATOM 646 C C . VAL A 1 83 ? 7.122 1.166 -18.106 1.00 91.56 83 VAL A C 1
ATOM 648 O O . VAL A 1 83 ? 7.740 0.149 -18.416 1.00 91.56 83 VAL A O 1
ATOM 651 N N . ASP A 1 84 ? 7.635 2.392 -18.232 1.00 92.12 84 ASP A N 1
ATOM 652 C CA . ASP A 1 84 ? 8.956 2.693 -18.791 1.00 92.12 84 ASP A CA 1
ATOM 653 C C . ASP A 1 84 ? 10.106 2.357 -17.823 1.00 92.12 84 ASP A C 1
ATOM 655 O O . ASP A 1 84 ? 11.275 2.397 -18.205 1.00 92.12 84 ASP A O 1
ATOM 659 N N . GLY A 1 85 ? 9.783 1.952 -16.589 1.00 86.31 85 GLY A N 1
ATOM 660 C CA . GLY A 1 85 ? 10.749 1.504 -15.589 1.00 86.31 85 GLY A CA 1
ATOM 661 C C . GLY A 1 85 ? 11.177 2.583 -14.598 1.00 86.31 85 GLY A C 1
ATOM 662 O O . GLY A 1 85 ? 12.113 2.346 -13.836 1.00 86.31 85 GLY A O 1
ATOM 663 N N . ASP A 1 86 ? 10.500 3.735 -14.575 1.00 90.19 86 ASP A N 1
ATOM 664 C CA . ASP A 1 86 ? 10.748 4.756 -13.558 1.00 90.19 86 ASP A CA 1
ATOM 665 C C . ASP A 1 86 ? 10.387 4.225 -12.167 1.00 90.19 86 ASP A C 1
ATOM 667 O O . ASP A 1 86 ? 9.331 3.613 -11.967 1.00 90.19 86 ASP A O 1
ATOM 671 N N . GLU A 1 87 ? 11.255 4.481 -11.189 1.00 90.69 87 GLU A N 1
ATOM 672 C CA . GLU A 1 87 ? 11.020 4.084 -9.804 1.00 90.69 87 GLU A CA 1
ATOM 673 C C . GLU A 1 87 ? 9.961 4.973 -9.133 1.00 90.69 87 GLU A C 1
ATOM 675 O O . GLU A 1 87 ? 9.790 6.156 -9.449 1.00 90.69 87 GLU A O 1
ATOM 680 N N . ALA A 1 88 ? 9.241 4.394 -8.170 1.00 90.25 88 ALA A N 1
ATOM 681 C CA . ALA A 1 88 ? 8.329 5.151 -7.324 1.00 90.25 88 ALA A CA 1
ATOM 682 C C . ALA A 1 88 ? 9.107 6.102 -6.404 1.00 90.25 88 ALA A C 1
ATOM 684 O O . ALA A 1 88 ? 10.234 5.817 -5.999 1.00 90.25 88 ALA A O 1
ATOM 685 N N . ALA A 1 89 ? 8.484 7.224 -6.039 1.00 89.62 89 ALA A N 1
ATOM 686 C CA . ALA A 1 89 ? 9.080 8.149 -5.077 1.00 89.62 89 ALA A CA 1
ATOM 687 C C . ALA A 1 89 ? 9.299 7.468 -3.713 1.00 89.62 89 ALA A C 1
ATOM 689 O O . ALA A 1 89 ? 8.609 6.502 -3.395 1.00 89.62 89 ALA A O 1
ATOM 690 N N . ALA A 1 90 ? 10.239 7.978 -2.913 1.00 81.12 90 ALA A N 1
ATOM 691 C CA . ALA A 1 90 ? 10.478 7.521 -1.538 1.00 81.12 90 ALA A CA 1
ATOM 692 C C . ALA A 1 90 ? 9.409 8.019 -0.546 1.00 81.12 90 ALA A C 1
ATOM 694 O O . ALA A 1 90 ? 8.921 9.163 -0.716 1.00 81.12 90 ALA A O 1
#

pLDDT: mean 92.8, std 6.35, range [51.66, 96.69]

Organism: Metamycoplasma hominis (NCBI:txid2098)